Protein AF-A0A527ZLY9-F1 (afdb_monomer_lite)

Foldseek 3Di:
DDDADPVSVVVVVVVVVVVPDQKDWDWQLPYDDQKTWIWIDGPPDDIDIAIDTDDPDDDPCLVVQLVVQLVVCVVVVHDSVVSNNVSVVVSVVVD

Structure (mmCIF, N/CA/C/O backbone):
data_AF-A0A527ZLY9-F1
#
_entry.id   AF-A0A527ZLY9-F1
#
loop_
_atom_site.group_PDB
_atom_site.id
_atom_site.type_symbol
_atom_site.label_atom_id
_atom_site.label_alt_id
_atom_site.label_comp_id
_atom_site.label_asym_id
_atom_site.label_entity_id
_atom_site.label_seq_id
_atom_site.pdbx_PDB_ins_code
_atom_site.Cartn_x
_atom_site.Cartn_y
_atom_site.Cartn_z
_atom_site.occupancy
_atom_site.B_iso_or_equiv
_atom_site.auth_seq_id
_atom_site.auth_comp_id
_atom_site.auth_asym_id
_atom_site.auth_atom_id
_atom_site.pdbx_PDB_model_num
ATOM 1 N N . ARG A 1 1 ? 12.623 7.521 10.303 1.00 81.31 1 ARG A N 1
ATOM 2 C CA . ARG A 1 1 ? 13.509 6.557 9.606 1.00 81.31 1 ARG A CA 1
ATOM 3 C C . ARG A 1 1 ? 12.639 5.587 8.813 1.00 81.31 1 ARG A C 1
ATOM 5 O O . ARG A 1 1 ? 11.567 5.281 9.323 1.00 81.31 1 ARG A O 1
ATOM 12 N N . PRO A 1 2 ? 13.029 5.153 7.604 1.00 83.44 2 PRO A N 1
ATOM 13 C CA . PRO A 1 2 ? 12.299 4.109 6.884 1.00 83.44 2 PRO A CA 1
ATOM 14 C C . PRO A 1 2 ? 12.238 2.817 7.706 1.00 83.44 2 PRO A C 1
ATOM 16 O O . PRO A 1 2 ? 13.204 2.508 8.399 1.00 83.44 2 PRO A O 1
ATOM 19 N N . ALA A 1 3 ? 11.113 2.106 7.642 1.00 86.94 3 ALA A N 1
ATOM 20 C CA . ALA A 1 3 ? 10.999 0.756 8.182 1.00 86.94 3 ALA A CA 1
ATOM 21 C C . ALA A 1 3 ? 11.740 -0.242 7.279 1.00 86.94 3 ALA A C 1
ATOM 23 O O . ALA A 1 3 ? 11.724 -0.077 6.055 1.00 86.94 3 ALA A O 1
ATOM 24 N N . VAL A 1 4 ? 12.385 -1.245 7.876 1.00 82.69 4 VAL A N 1
ATOM 25 C CA . VAL A 1 4 ? 13.177 -2.257 7.147 1.00 82.69 4 VAL A CA 1
ATOM 26 C C . VAL A 1 4 ? 12.530 -3.644 7.102 1.00 82.69 4 VAL A C 1
ATOM 28 O O . VAL A 1 4 ? 12.949 -4.474 6.300 1.00 82.69 4 VAL A O 1
ATOM 31 N N . ASP A 1 5 ? 11.502 -3.876 7.917 1.00 85.62 5 ASP A N 1
ATOM 32 C CA . ASP A 1 5 ? 10.726 -5.114 7.982 1.00 85.62 5 ASP A CA 1
ATOM 33 C C . ASP A 1 5 ? 9.254 -4.837 8.344 1.00 85.62 5 ASP A C 1
ATOM 35 O O . ASP A 1 5 ? 8.878 -3.711 8.697 1.00 85.62 5 ASP A O 1
ATOM 39 N N . ASP A 1 6 ? 8.417 -5.872 8.251 1.00 86.06 6 ASP A N 1
ATOM 40 C CA . ASP A 1 6 ? 6.981 -5.777 8.526 1.00 86.06 6 ASP A CA 1
ATOM 41 C C . ASP A 1 6 ? 6.699 -5.413 9.988 1.00 86.06 6 ASP A C 1
ATOM 43 O O . ASP A 1 6 ? 5.825 -4.591 10.258 1.00 86.06 6 ASP A O 1
ATOM 47 N N . CYS A 1 7 ? 7.472 -5.941 10.942 1.00 89.38 7 CYS A N 1
ATOM 48 C CA . CYS A 1 7 ? 7.330 -5.610 12.361 1.00 89.38 7 CYS A CA 1
ATOM 49 C C . CYS A 1 7 ? 7.494 -4.103 12.606 1.00 89.38 7 CYS A C 1
ATOM 51 O O . CYS A 1 7 ? 6.716 -3.489 13.344 1.00 89.38 7 CYS A O 1
ATOM 53 N N . GLU A 1 8 ? 8.483 -3.476 11.971 1.00 91.88 8 GLU A N 1
ATOM 54 C CA . GLU A 1 8 ? 8.706 -2.044 12.069 1.00 91.88 8 GLU A CA 1
ATOM 55 C C . GLU A 1 8 ? 7.630 -1.244 11.328 1.00 91.88 8 GLU A C 1
ATOM 57 O O . GLU A 1 8 ? 7.204 -0.210 11.851 1.00 91.88 8 GLU A O 1
ATOM 62 N N . ILE A 1 9 ? 7.144 -1.715 10.173 1.00 91.94 9 ILE A N 1
ATOM 63 C CA . ILE A 1 9 ? 6.013 -1.090 9.468 1.00 91.94 9 ILE A CA 1
ATOM 64 C C . ILE A 1 9 ? 4.778 -1.056 10.373 1.00 91.94 9 ILE A C 1
ATOM 66 O O . ILE A 1 9 ? 4.184 0.010 10.560 1.00 91.94 9 ILE A O 1
ATOM 70 N N . LEU A 1 10 ? 4.424 -2.195 10.973 1.00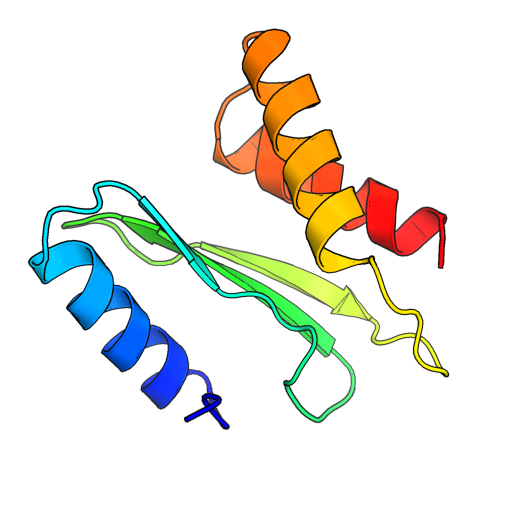 92.81 10 LEU A N 1
ATOM 71 C CA . LEU A 1 10 ? 3.275 -2.315 11.866 1.00 92.81 10 LEU A CA 1
ATOM 72 C C . LEU A 1 10 ? 3.425 -1.393 13.077 1.00 92.81 10 LEU A C 1
ATOM 74 O O . LEU A 1 10 ? 2.523 -0.609 13.369 1.00 92.81 10 LEU A O 1
ATOM 78 N N . ARG A 1 11 ? 4.590 -1.405 13.735 1.00 94.69 11 ARG A N 1
ATOM 79 C CA . ARG A 1 11 ? 4.856 -0.554 14.903 1.00 94.69 11 ARG A CA 1
ATOM 80 C C . ARG A 1 11 ? 4.788 0.938 14.563 1.00 94.69 11 ARG A C 1
ATOM 82 O O . ARG A 1 11 ? 4.197 1.715 15.312 1.00 94.69 11 ARG A O 1
ATOM 89 N N . GLN A 1 12 ? 5.405 1.363 13.457 1.00 95.00 12 GLN A N 1
ATOM 90 C CA . GLN A 1 12 ? 5.381 2.768 13.035 1.00 95.00 12 GLN A CA 1
ATOM 91 C C . GLN A 1 12 ? 3.965 3.205 12.644 1.00 95.00 12 GLN A C 1
ATOM 93 O O . GLN A 1 12 ? 3.525 4.281 13.044 1.00 95.00 12 GLN A O 1
ATOM 98 N N . GLY A 1 13 ? 3.235 2.368 11.907 1.00 95.00 13 GLY A N 1
ATOM 99 C CA . GLY A 1 13 ? 1.875 2.676 11.486 1.00 95.00 13 GLY A CA 1
ATOM 100 C C . GLY A 1 13 ? 0.869 2.683 12.640 1.00 95.00 13 GLY A C 1
ATOM 101 O O . GLY A 1 13 ? 0.035 3.581 12.695 1.00 95.00 13 GLY A O 1
ATOM 102 N N . GLN A 1 14 ? 0.998 1.786 13.623 1.00 94.81 14 GLN A N 1
ATOM 103 C CA . GLN A 1 14 ? 0.240 1.859 14.881 1.00 94.81 14 GLN A CA 1
ATOM 104 C C . GLN A 1 14 ? 0.529 3.158 15.643 1.00 94.81 14 GLN A C 1
ATOM 106 O O . GLN A 1 14 ? -0.395 3.795 16.144 1.00 94.81 14 GLN A O 1
ATOM 111 N N . GLY A 1 15 ? 1.792 3.594 15.675 1.00 95.56 15 GLY A N 1
ATOM 112 C CA . GLY A 1 15 ? 2.163 4.894 16.233 1.00 95.56 15 GLY A CA 1
ATOM 113 C C . GLY A 1 15 ? 1.441 6.055 15.543 1.00 95.56 15 GLY A C 1
ATOM 114 O O . GLY A 1 15 ? 0.901 6.919 16.223 1.00 95.56 15 GLY A O 1
ATOM 115 N N . LEU A 1 16 ? 1.366 6.047 14.208 1.00 95.31 16 LEU A N 1
ATOM 116 C CA . LEU A 1 16 ? 0.643 7.062 13.424 1.00 95.31 16 LEU A CA 1
ATOM 117 C C . LEU A 1 16 ? -0.880 7.021 13.628 1.00 95.31 16 LEU A C 1
ATOM 119 O O . LEU A 1 16 ? -1.535 8.064 13.597 1.00 95.31 16 LEU A O 1
ATOM 123 N N . LEU A 1 17 ? -1.458 5.837 13.848 1.00 96.25 17 LEU A N 1
ATOM 124 C CA . LEU A 1 17 ? -2.867 5.714 14.234 1.00 96.25 17 LEU A CA 1
ATOM 125 C C . LEU A 1 17 ? -3.111 6.338 15.616 1.00 96.25 17 LEU A C 1
ATOM 127 O O . LEU A 1 17 ? -4.070 7.085 15.803 1.00 96.25 17 LEU A O 1
ATOM 131 N N . ALA A 1 18 ? -2.202 6.110 16.569 1.00 94.06 18 ALA A N 1
ATOM 132 C CA . ALA A 1 18 ? -2.299 6.660 17.920 1.00 94.06 18 ALA A CA 1
ATOM 133 C C . ALA A 1 18 ? -2.199 8.198 17.973 1.00 94.06 18 ALA A C 1
ATOM 135 O O . ALA A 1 18 ? -2.666 8.798 18.938 1.00 94.06 18 ALA A O 1
ATOM 136 N N . THR A 1 19 ? -1.652 8.859 16.942 1.00 95.06 19 THR 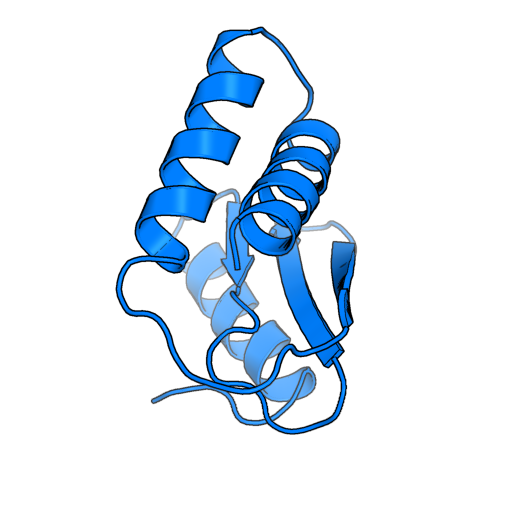A N 1
ATOM 137 C CA . THR A 1 19 ? -1.641 10.332 16.851 1.00 95.06 19 THR A CA 1
ATOM 138 C C . THR A 1 19 ? -2.937 10.929 16.288 1.00 95.06 19 THR A C 1
ATOM 140 O O . THR A 1 19 ? -2.988 12.132 16.047 1.00 95.06 19 THR A O 1
ATOM 143 N N . GLY A 1 20 ? -3.971 10.115 16.042 1.00 92.19 20 GLY A N 1
ATOM 144 C CA . GLY A 1 20 ? -5.288 10.564 15.571 1.00 92.19 20 GLY A CA 1
ATOM 145 C C . GLY A 1 20 ? -5.608 10.234 14.110 1.00 92.19 20 GLY A C 1
ATOM 146 O O . GLY A 1 20 ? -6.701 10.554 13.643 1.00 92.19 20 GLY A O 1
ATOM 147 N N . SER A 1 21 ? -4.702 9.574 13.380 1.00 94.62 21 SER A N 1
ATOM 148 C CA . SER A 1 21 ? -5.023 9.058 12.042 1.00 94.62 21 SER A CA 1
ATOM 149 C C . SER A 1 21 ? -5.999 7.887 12.168 1.00 94.62 21 SER A C 1
ATOM 151 O O . SER A 1 21 ? -5.755 6.959 12.932 1.00 94.62 21 SER A O 1
ATOM 153 N N . GLN A 1 22 ? -7.088 7.877 11.399 1.00 93.38 22 GLN A N 1
ATOM 154 C CA . GLN A 1 22 ? -8.025 6.741 11.410 1.00 93.38 22 GLN A CA 1
ATOM 155 C C . GLN A 1 22 ? -7.516 5.557 10.577 1.00 93.38 22 GLN A C 1
ATOM 157 O O . GLN A 1 22 ? -7.816 4.398 10.863 1.00 93.38 22 GLN A O 1
ATOM 162 N N . ILE A 1 23 ? -6.760 5.867 9.524 1.00 96.25 23 ILE A N 1
ATOM 163 C CA . ILE A 1 23 ? -6.274 4.930 8.517 1.00 96.25 23 ILE A CA 1
ATOM 164 C C . ILE A 1 23 ? -4.836 5.319 8.174 1.00 96.25 23 ILE A C 1
ATOM 166 O O . ILE A 1 23 ? -4.545 6.498 7.965 1.00 96.25 23 ILE A O 1
ATOM 170 N N . VAL A 1 24 ? -3.949 4.332 8.066 1.00 97.06 24 VAL A N 1
ATOM 171 C CA . VAL A 1 24 ? -2.570 4.506 7.593 1.00 97.06 24 VAL A CA 1
ATOM 172 C C . VAL A 1 24 ? -2.298 3.496 6.483 1.00 97.06 24 VAL A C 1
ATOM 174 O O . VAL A 1 24 ? -2.568 2.313 6.648 1.00 97.06 24 VAL A O 1
ATOM 177 N N . LEU A 1 25 ? -1.741 3.947 5.358 1.00 96.81 25 LEU A N 1
ATOM 178 C CA . LEU A 1 25 ? -1.247 3.068 4.297 1.00 96.81 25 LEU A CA 1
ATOM 179 C C . LEU A 1 25 ? 0.280 3.157 4.234 1.00 96.81 25 LEU A C 1
ATOM 181 O O . LEU A 1 25 ? 0.837 4.179 3.827 1.00 96.81 25 LEU A O 1
ATOM 185 N N . ALA A 1 26 ? 0.965 2.086 4.622 1.00 94.50 26 ALA A N 1
ATOM 186 C CA . ALA A 1 26 ? 2.411 1.975 4.493 1.00 94.50 26 ALA A CA 1
ATOM 187 C C . ALA A 1 26 ? 2.780 1.462 3.094 1.00 94.50 26 ALA A C 1
ATOM 189 O O . ALA A 1 26 ? 2.293 0.419 2.668 1.00 94.50 26 ALA A O 1
ATOM 190 N N . LYS A 1 27 ? 3.644 2.186 2.369 1.00 91.38 27 LYS A N 1
ATOM 191 C CA . LYS A 1 27 ? 4.047 1.823 0.998 1.00 91.38 27 LYS A CA 1
ATOM 192 C C . LYS A 1 27 ? 5.242 0.862 0.955 1.00 91.38 27 LYS A C 1
ATOM 194 O O . LYS A 1 27 ? 6.251 1.100 1.619 1.00 91.38 27 LYS A O 1
ATOM 199 N N . GLY A 1 28 ? 5.218 -0.092 0.024 1.00 84.44 28 GLY A N 1
ATOM 200 C CA . GLY A 1 28 ? 6.307 -1.058 -0.194 1.00 84.44 28 GLY A CA 1
ATOM 201 C C . GLY A 1 28 ? 7.527 -0.521 -0.951 1.00 84.44 28 GLY A C 1
ATOM 202 O O . GLY A 1 28 ? 8.517 -1.228 -1.147 1.00 84.44 28 GLY A O 1
ATOM 203 N N . GLY A 1 29 ? 7.493 0.742 -1.394 1.00 71.38 29 GLY A N 1
ATOM 204 C CA . GLY A 1 29 ? 8.508 1.310 -2.292 1.00 71.38 29 GLY A CA 1
ATOM 205 C C . GLY A 1 29 ? 9.934 1.418 -1.727 1.00 71.38 29 GLY A C 1
ATOM 206 O O . GLY A 1 29 ? 10.842 1.681 -2.503 1.00 71.38 29 GLY A O 1
ATOM 207 N N . HIS A 1 30 ? 10.144 1.236 -0.417 1.00 70.81 30 HIS A N 1
ATOM 208 C CA . HIS A 1 30 ? 11.484 1.211 0.203 1.00 70.81 30 HIS A CA 1
ATOM 209 C C . HIS A 1 30 ? 11.863 -0.155 0.799 1.00 70.81 30 HIS A C 1
ATOM 211 O O . HIS A 1 30 ? 12.967 -0.291 1.315 1.00 70.81 30 HIS A O 1
ATOM 217 N N . ALA A 1 31 ? 10.971 -1.148 0.736 1.00 71.19 31 ALA A N 1
ATOM 218 C CA . ALA A 1 31 ? 11.276 -2.501 1.184 1.00 71.19 31 ALA A CA 1
ATOM 219 C C . ALA A 1 31 ? 12.274 -3.179 0.231 1.00 71.19 31 ALA A C 1
ATOM 221 O O . ALA A 1 31 ? 12.324 -2.869 -0.965 1.00 71.19 31 ALA A O 1
ATOM 222 N N . THR A 1 32 ? 13.059 -4.112 0.762 1.00 72.00 32 THR A N 1
ATOM 223 C CA . THR A 1 32 ? 13.948 -4.986 -0.011 1.00 72.00 32 THR A CA 1
ATOM 224 C C . THR A 1 32 ? 13.230 -6.295 -0.363 1.00 72.00 32 THR A C 1
ATOM 226 O O . THR A 1 32 ? 12.194 -6.626 0.208 1.00 72.00 32 THR A O 1
ATOM 229 N N . GLY A 1 33 ? 13.750 -7.039 -1.344 1.00 83.69 33 GLY A N 1
ATOM 230 C CA . GLY A 1 33 ? 13.211 -8.349 -1.727 1.00 83.69 33 GLY A CA 1
ATOM 231 C C . GLY A 1 33 ? 12.271 -8.349 -2.945 1.00 83.69 33 GLY A C 1
ATOM 232 O O . GLY A 1 33 ? 12.042 -7.313 -3.576 1.00 83.69 33 GLY A O 1
ATOM 233 N N . PRO A 1 34 ? 11.743 -9.532 -3.314 1.00 88.56 34 PRO A N 1
ATOM 234 C CA . PRO A 1 34 ? 11.087 -9.766 -4.605 1.00 88.56 34 PRO A CA 1
ATOM 235 C C . PRO A 1 34 ? 9.660 -9.212 -4.692 1.00 88.56 34 PRO A C 1
ATOM 237 O O . PRO A 1 34 ? 9.031 -9.280 -5.748 1.00 88.56 34 PRO A O 1
ATOM 240 N N . ARG A 1 35 ? 9.125 -8.683 -3.588 1.00 89.19 35 ARG A N 1
ATOM 241 C CA . ARG A 1 35 ? 7.757 -8.171 -3.483 1.00 89.19 35 ARG A CA 1
ATOM 242 C C . ARG A 1 35 ? 7.771 -6.685 -3.147 1.00 89.19 35 ARG A C 1
ATOM 244 O O . ARG A 1 35 ? 8.694 -6.163 -2.517 1.00 89.19 35 ARG A O 1
ATOM 251 N N . SER A 1 36 ? 6.739 -5.996 -3.606 1.00 90.88 36 SER A N 1
ATOM 252 C CA . SER A 1 36 ? 6.397 -4.643 -3.192 1.00 90.88 36 SER A CA 1
ATOM 253 C C . SER A 1 36 ? 5.011 -4.703 -2.571 1.00 90.88 36 SER A C 1
ATOM 255 O O . SER A 1 36 ? 4.044 -4.962 -3.291 1.00 90.88 36 SER A O 1
ATOM 257 N N . THR A 1 37 ? 4.937 -4.482 -1.263 1.00 92.38 37 THR A N 1
ATOM 258 C CA . THR A 1 37 ? 3.729 -4.696 -0.458 1.00 92.38 37 THR A CA 1
ATOM 259 C C . THR A 1 37 ? 3.263 -3.385 0.152 1.00 92.38 37 THR A C 1
ATOM 261 O O . THR A 1 37 ? 4.039 -2.701 0.817 1.00 92.38 37 THR A O 1
ATOM 264 N N . GLU A 1 38 ? 2.008 -3.015 -0.068 1.00 94.81 38 GLU A N 1
ATOM 265 C CA . GLU A 1 38 ? 1.347 -1.960 0.696 1.00 94.81 38 GLU A CA 1
ATOM 266 C C . GLU A 1 38 ? 0.590 -2.583 1.867 1.00 94.81 38 GLU A C 1
ATOM 268 O O . GLU A 1 38 ? -0.130 -3.560 1.678 1.00 94.81 38 GLU A O 1
ATOM 273 N N . ILE A 1 39 ? 0.724 -2.008 3.063 1.00 95.75 39 ILE A N 1
ATOM 274 C CA . ILE A 1 39 ? 0.036 -2.482 4.270 1.00 95.75 39 ILE A CA 1
ATOM 275 C C . ILE A 1 39 ? -0.937 -1.403 4.737 1.00 95.75 39 ILE A C 1
ATOM 277 O O . ILE A 1 39 ? -0.531 -0.295 5.098 1.00 95.75 39 ILE A O 1
ATOM 281 N N . LEU A 1 40 ? -2.228 -1.725 4.713 1.00 97.56 40 LEU A N 1
ATOM 282 C CA . LEU A 1 40 ? -3.313 -0.882 5.198 1.00 97.56 40 LEU A CA 1
ATOM 283 C C . LEU A 1 40 ? -3.593 -1.190 6.670 1.00 97.56 40 LEU A C 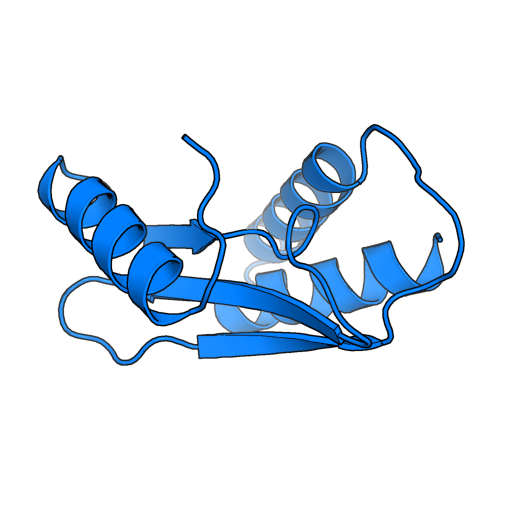1
ATOM 285 O O . LEU A 1 40 ? -3.895 -2.324 7.030 1.00 97.56 40 LEU A O 1
ATOM 289 N N . LEU A 1 41 ? -3.528 -0.158 7.504 1.00 97.62 41 LEU A N 1
ATOM 290 C CA . LEU A 1 41 ? -3.672 -0.217 8.953 1.00 97.62 41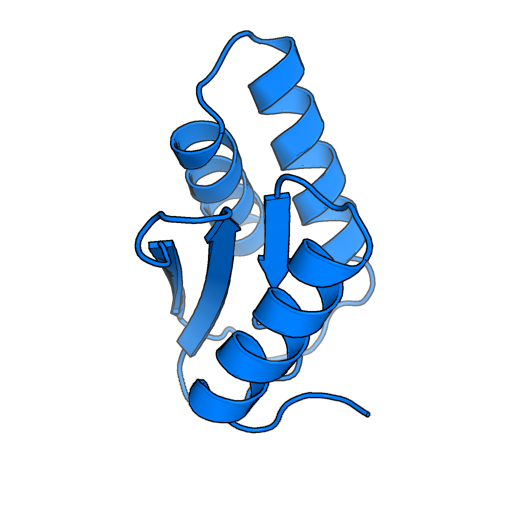 LEU A CA 1
ATOM 291 C C . LEU A 1 41 ? -4.859 0.629 9.399 1.00 97.62 41 LEU A C 1
ATOM 293 O O . LEU A 1 41 ? -5.026 1.768 8.951 1.00 97.62 41 LEU A O 1
ATOM 297 N N . ARG A 1 42 ? -5.659 0.077 10.312 1.00 96.25 42 ARG A N 1
ATOM 298 C CA . ARG A 1 42 ? -6.827 0.723 10.918 1.00 96.25 42 ARG A CA 1
ATOM 299 C C . ARG A 1 42 ? -6.904 0.361 12.394 1.00 96.25 42 ARG A C 1
ATOM 301 O O . ARG A 1 42 ? -6.531 -0.742 12.783 1.00 96.25 42 ARG A O 1
ATOM 308 N N . SER A 1 43 ? -7.365 1.299 13.216 1.00 91.25 43 SER A N 1
ATOM 309 C CA . SER A 1 43 ? -7.466 1.072 14.661 1.00 91.25 43 SER A CA 1
ATOM 310 C C . SER A 1 43 ? -8.416 -0.092 14.964 1.00 91.25 43 SER A C 1
ATOM 312 O O . SER A 1 43 ? -9.541 -0.113 14.467 1.00 91.25 43 SER A O 1
ATOM 314 N N . GLY A 1 44 ? -7.957 -1.063 15.757 1.00 89.06 44 GLY A N 1
ATOM 315 C CA . GLY A 1 44 ? -8.753 -2.227 16.162 1.00 89.06 44 GLY A CA 1
ATOM 316 C C . GLY A 1 44 ? -9.084 -3.221 15.042 1.00 89.06 44 GLY A C 1
ATOM 317 O O . GLY A 1 44 ? -9.977 -4.044 15.222 1.00 89.06 44 GLY A O 1
ATOM 318 N N . GLN A 1 45 ? -8.406 -3.147 13.894 1.00 94.12 45 GLN A N 1
ATOM 319 C CA . GLN A 1 45 ? -8.596 -4.074 12.777 1.00 94.12 45 GLN A CA 1
ATOM 320 C C . GLN A 1 45 ? -7.271 -4.700 12.353 1.00 94.12 45 GLN A C 1
ATOM 322 O O . GLN A 1 45 ? -6.215 -4.070 12.448 1.00 94.12 45 GLN A O 1
ATOM 327 N N . GLU A 1 46 ? -7.349 -5.926 11.840 1.00 94.94 46 GLU A N 1
ATOM 328 C CA . GLU A 1 46 ? -6.184 -6.608 11.287 1.00 94.94 46 GLU A CA 1
ATOM 329 C C . GLU A 1 46 ? -5.614 -5.846 10.077 1.00 94.94 46 GLU A C 1
ATOM 331 O O . GLU A 1 46 ? -6.383 -5.314 9.260 1.00 94.94 46 GLU A O 1
ATOM 336 N N . PRO A 1 47 ? -4.276 -5.781 9.937 1.00 96.31 47 PRO A N 1
ATOM 337 C CA . PRO A 1 47 ? -3.639 -5.205 8.762 1.00 96.31 47 PRO A CA 1
ATOM 338 C C . PRO A 1 47 ? -4.034 -5.949 7.483 1.00 96.31 47 PRO A C 1
ATOM 340 O O . PRO A 1 47 ? -4.151 -7.173 7.469 1.00 96.31 47 PRO A O 1
ATOM 343 N N . ILE A 1 48 ? -4.181 -5.212 6.381 1.00 97.25 48 ILE A N 1
ATOM 344 C CA . ILE A 1 48 ? -4.442 -5.795 5.058 1.00 97.25 48 ILE A CA 1
ATOM 345 C C . ILE A 1 48 ? -3.253 -5.518 4.147 1.00 97.25 48 ILE A C 1
ATOM 347 O O . ILE A 1 48 ? -2.894 -4.359 3.931 1.00 97.25 48 ILE A O 1
ATOM 351 N N . SER A 1 49 ? -2.678 -6.580 3.589 1.00 95.56 49 SER A N 1
ATOM 352 C CA . SER A 1 49 ? -1.547 -6.501 2.665 1.00 95.56 49 SER A CA 1
ATOM 353 C C . SER A 1 49 ? -2.002 -6.558 1.209 1.00 95.56 49 SER A C 1
ATOM 355 O O . SER A 1 49 ? -2.840 -7.378 0.831 1.00 95.56 49 SER A O 1
ATOM 357 N N . PHE A 1 50 ? -1.411 -5.702 0.380 1.00 96.00 50 PHE A N 1
ATOM 358 C CA . PHE A 1 50 ? -1.606 -5.659 -1.065 1.00 96.00 50 PHE A CA 1
ATOM 359 C C . PHE A 1 50 ? -0.259 -5.860 -1.749 1.00 96.00 50 PHE A C 1
ATOM 361 O O . PHE A 1 50 ? 0.603 -4.984 -1.730 1.00 96.00 50 PHE A O 1
ATOM 368 N N . ASP A 1 51 ? -0.067 -7.025 -2.355 1.00 93.25 51 ASP A N 1
ATOM 369 C CA . ASP A 1 51 ? 1.218 -7.414 -2.920 1.00 93.25 51 ASP A CA 1
ATOM 370 C C . ASP A 1 51 ? 1.260 -7.344 -4.447 1.00 93.25 51 ASP A C 1
ATOM 372 O O . ASP A 1 51 ? 0.327 -7.756 -5.135 1.00 93.25 51 ASP A O 1
ATOM 376 N N . ALA A 1 52 ? 2.415 -6.950 -4.984 1.00 92.12 52 ALA A N 1
ATOM 377 C CA . ALA A 1 52 ? 2.794 -7.239 -6.366 1.00 92.12 52 ALA A CA 1
ATOM 378 C C . ALA A 1 52 ? 4.279 -7.633 -6.457 1.00 92.12 52 ALA A C 1
ATOM 380 O O . ALA A 1 52 ? 5.058 -7.308 -5.548 1.00 92.12 52 ALA A O 1
ATOM 381 N N . PRO A 1 53 ? 4.706 -8.310 -7.540 1.00 91.88 53 PRO A N 1
ATOM 382 C CA . PRO A 1 53 ? 6.124 -8.489 -7.831 1.00 91.88 53 PRO A CA 1
ATOM 383 C C . PRO A 1 53 ? 6.865 -7.148 -7.836 1.00 91.88 53 PRO A C 1
ATOM 385 O O . PRO A 1 53 ? 6.328 -6.119 -8.251 1.00 91.88 53 PRO A O 1
ATOM 388 N N . ARG A 1 54 ? 8.114 -7.139 -7.374 1.00 89.56 54 ARG A N 1
ATOM 389 C CA . ARG A 1 54 ? 8.980 -5.972 -7.529 1.00 89.56 54 ARG A CA 1
ATOM 390 C C . ARG A 1 54 ? 9.521 -5.951 -8.954 1.00 89.56 54 ARG A C 1
ATOM 392 O O . ARG A 1 54 ? 10.170 -6.899 -9.384 1.00 89.56 54 ARG A O 1
ATOM 399 N N . LEU A 1 55 ? 9.251 -4.867 -9.669 1.00 87.44 55 LEU A N 1
ATOM 400 C CA . LEU A 1 55 ? 9.793 -4.643 -11.006 1.00 87.44 55 LEU A CA 1
ATOM 401 C C . LEU A 1 55 ? 11.219 -4.096 -10.914 1.00 87.44 55 LEU A C 1
ATOM 403 O O . LEU A 1 55 ? 11.583 -3.436 -9.936 1.00 87.44 55 LEU A O 1
ATOM 407 N N . ALA A 1 56 ? 12.030 -4.400 -11.925 1.00 81.38 56 ALA A N 1
ATOM 408 C CA . ALA A 1 56 ? 13.385 -3.879 -12.024 1.00 81.38 56 ALA A CA 1
ATOM 409 C C . ALA A 1 56 ? 13.360 -2.368 -12.310 1.00 81.38 56 ALA A C 1
ATOM 411 O O . ALA A 1 56 ? 12.546 -1.885 -13.092 1.00 81.38 56 ALA A O 1
ATOM 412 N N . GLY A 1 57 ? 14.282 -1.626 -11.697 1.00 74.31 57 GLY A N 1
ATOM 413 C CA . GLY A 1 57 ? 14.386 -0.176 -11.863 1.00 74.31 57 GLY A CA 1
ATOM 414 C C . GLY A 1 57 ? 13.679 0.631 -10.772 1.00 74.31 57 GLY A C 1
ATOM 415 O O . GLY A 1 57 ? 13.025 0.102 -9.875 1.00 74.31 57 GLY A O 1
ATOM 416 N N . SER A 1 58 ? 13.870 1.950 -10.817 1.00 71.56 58 SER A N 1
ATOM 417 C CA . SER A 1 58 ? 13.254 2.882 -9.872 1.00 71.56 58 SER A CA 1
ATOM 418 C C . SER A 1 58 ? 12.608 4.034 -10.628 1.00 71.56 58 SER A C 1
ATOM 420 O O . SER A 1 58 ? 13.242 4.650 -11.483 1.00 71.56 58 SER A O 1
ATOM 422 N N . MET A 1 59 ? 11.355 4.337 -10.294 1.00 78.88 59 MET A N 1
ATOM 423 C CA . MET A 1 59 ? 10.627 5.486 -10.823 1.00 78.88 59 MET A CA 1
ATOM 424 C C . MET A 1 59 ? 10.188 6.370 -9.658 1.00 78.88 59 MET A C 1
ATOM 426 O O . MET A 1 59 ? 9.576 5.907 -8.690 1.00 78.88 59 MET A O 1
ATOM 430 N N . ARG A 1 60 ? 10.510 7.663 -9.739 1.00 85.31 60 ARG A N 1
ATOM 431 C CA . ARG A 1 60 ? 9.996 8.663 -8.797 1.00 85.31 60 ARG A CA 1
ATOM 432 C C . ARG A 1 60 ? 8.535 8.968 -9.124 1.00 85.31 60 ARG A C 1
ATOM 434 O O . ARG A 1 60 ? 8.130 8.912 -10.276 1.00 85.31 60 ARG A O 1
ATOM 441 N N . GLY A 1 61 ? 7.746 9.298 -8.107 1.00 87.81 61 GLY A N 1
ATOM 442 C CA . GLY A 1 61 ? 6.333 9.647 -8.289 1.00 87.81 61 GLY A CA 1
ATOM 443 C C . GLY A 1 61 ? 5.358 8.467 -8.242 1.00 87.81 61 GLY A C 1
ATOM 444 O O . GLY A 1 61 ? 4.155 8.700 -8.255 1.00 87.81 61 GLY A O 1
ATOM 445 N N . THR A 1 62 ? 5.828 7.226 -8.074 1.00 90.69 62 THR A N 1
ATOM 446 C CA . THR A 1 62 ? 4.957 6.047 -7.870 1.00 90.69 62 THR A CA 1
ATOM 447 C C . THR A 1 62 ? 4.040 6.190 -6.659 1.00 90.69 62 THR A C 1
ATOM 449 O O . THR A 1 62 ? 2.882 5.793 -6.717 1.00 90.69 62 THR A O 1
ATOM 452 N N . GLY A 1 63 ? 4.519 6.825 -5.584 1.00 91.56 63 GLY A N 1
ATOM 453 C CA . GLY A 1 63 ? 3.693 7.151 -4.418 1.00 91.56 63 GLY A CA 1
ATOM 454 C C . GLY A 1 63 ? 2.585 8.162 -4.728 1.00 91.56 63 GLY A C 1
ATOM 455 O O . GLY A 1 63 ? 1.454 7.968 -4.296 1.00 91.56 63 GLY A O 1
ATOM 456 N N . CYS A 1 64 ? 2.880 9.204 -5.513 1.00 94.50 64 CYS A N 1
ATOM 457 C CA . CYS A 1 64 ? 1.871 10.179 -5.935 1.00 94.50 64 CYS A CA 1
ATOM 458 C C . CYS A 1 64 ? 0.840 9.525 -6.859 1.00 94.50 64 CYS A C 1
ATOM 460 O O . CYS A 1 64 ? -0.356 9.721 -6.680 1.00 94.50 64 CYS A O 1
ATOM 462 N N . LEU A 1 65 ? 1.298 8.699 -7.804 1.00 94.69 65 LEU A N 1
ATOM 463 C CA . LEU A 1 65 ? 0.427 7.951 -8.706 1.00 94.69 65 LEU A CA 1
ATOM 464 C C . LEU A 1 65 ? -0.508 7.009 -7.934 1.00 94.69 65 LEU A C 1
ATOM 466 O O . LEU A 1 65 ? -1.705 6.986 -8.210 1.00 94.69 65 LEU A O 1
ATOM 470 N N . LEU A 1 66 ? 0.024 6.294 -6.936 1.00 95.75 66 LEU A N 1
ATOM 471 C CA . LEU A 1 66 ? -0.752 5.436 -6.040 1.00 95.75 66 LEU A CA 1
ATOM 472 C C . LEU A 1 66 ? -1.822 6.242 -5.293 1.00 95.75 66 LEU A C 1
ATOM 474 O O . LEU A 1 66 ? -2.994 5.882 -5.331 1.00 95.75 66 LEU A O 1
ATOM 478 N N . ALA A 1 67 ? -1.438 7.351 -4.654 1.00 96.81 67 ALA A N 1
ATOM 479 C CA . ALA A 1 67 ? -2.360 8.193 -3.894 1.00 96.81 67 ALA A CA 1
ATOM 480 C C . ALA A 1 67 ? -3.478 8.779 -4.775 1.00 96.81 67 ALA A C 1
ATOM 482 O O . ALA A 1 67 ? -4.648 8.722 -4.399 1.00 96.81 67 ALA A O 1
ATOM 483 N N . CYS A 1 68 ? -3.140 9.278 -5.969 1.00 97.81 68 CYS A N 1
ATOM 484 C CA . CYS A 1 68 ? -4.121 9.791 -6.926 1.00 97.81 68 CYS A CA 1
ATOM 485 C C . CYS A 1 68 ? -5.096 8.701 -7.390 1.00 97.81 68 CYS A C 1
ATOM 487 O O . CYS A 1 68 ? -6.298 8.949 -7.461 1.00 97.81 68 CYS A O 1
ATOM 489 N N . ALA A 1 69 ? -4.604 7.491 -7.673 1.00 97.88 69 ALA A N 1
ATOM 490 C CA . ALA A 1 69 ? -5.456 6.374 -8.074 1.00 97.88 69 ALA A CA 1
ATOM 491 C C . ALA A 1 69 ? -6.400 5.932 -6.939 1.00 97.88 69 ALA A C 1
ATOM 493 O O . ALA A 1 69 ? -7.585 5.713 -7.188 1.00 97.88 69 ALA A O 1
ATOM 494 N N . ILE A 1 70 ? -5.919 5.881 -5.689 1.00 98.44 70 ILE A N 1
ATOM 495 C CA . ILE A 1 70 ? -6.765 5.605 -4.514 1.00 98.44 70 ILE A CA 1
ATOM 496 C C . ILE A 1 70 ? -7.869 6.658 -4.406 1.00 98.44 70 ILE A C 1
ATOM 498 O O . ILE A 1 70 ? -9.045 6.308 -4.322 1.00 98.44 70 ILE A O 1
ATOM 502 N N . ALA A 1 71 ? -7.505 7.943 -4.453 1.00 98.38 71 ALA A N 1
ATOM 503 C CA . ALA A 1 71 ? -8.461 9.043 -4.361 1.00 98.38 71 ALA A CA 1
ATOM 504 C C . ALA A 1 71 ? -9.522 8.975 -5.472 1.00 98.38 71 ALA A C 1
ATOM 506 O O . ALA A 1 71 ? -10.707 9.150 -5.196 1.00 98.38 71 ALA A O 1
ATOM 507 N N . ALA A 1 72 ? -9.124 8.647 -6.705 1.00 98.44 72 ALA A N 1
ATOM 508 C CA . ALA A 1 72 ? -10.049 8.473 -7.820 1.00 98.44 72 ALA A CA 1
ATOM 509 C C . ALA A 1 72 ? -11.036 7.316 -7.586 1.00 98.44 72 ALA A C 1
ATOM 511 O O . ALA A 1 72 ? -12.234 7.476 -7.816 1.00 98.44 72 ALA A O 1
ATOM 512 N N . HIS A 1 73 ? -10.578 6.161 -7.094 1.00 98.50 73 HIS A N 1
ATOM 513 C CA . HIS A 1 73 ? -11.474 5.045 -6.779 1.00 98.50 73 HIS A CA 1
ATOM 514 C C . HIS A 1 73 ? -12.435 5.372 -5.629 1.00 98.50 73 HIS A C 1
ATOM 516 O O . HIS A 1 73 ? -13.622 5.057 -5.730 1.00 98.50 73 HIS A O 1
ATOM 522 N N . LEU A 1 74 ? -11.954 6.043 -4.580 1.00 98.44 74 LEU A N 1
ATOM 523 C CA . LEU A 1 74 ? -12.790 6.496 -3.465 1.00 98.44 74 LEU A CA 1
ATOM 524 C C . LEU A 1 74 ? -13.856 7.501 -3.923 1.00 98.44 74 LEU A C 1
ATOM 526 O O . LEU A 1 74 ? -15.018 7.367 -3.551 1.00 98.44 74 LEU A O 1
ATOM 530 N N . ALA A 1 75 ? -13.496 8.454 -4.788 1.00 98.38 75 ALA A N 1
ATOM 531 C CA . ALA A 1 75 ? -14.441 9.414 -5.363 1.00 98.38 75 ALA A CA 1
ATOM 532 C C . ALA A 1 75 ? -15.551 8.738 -6.193 1.00 98.38 75 ALA A C 1
ATOM 534 O O . ALA A 1 75 ? -16.646 9.275 -6.317 1.00 98.38 75 ALA A O 1
ATOM 535 N N . ASN A 1 76 ? -15.292 7.535 -6.715 1.00 97.69 76 ASN A N 1
ATOM 536 C CA . ASN A 1 76 ? -16.275 6.697 -7.406 1.00 97.69 76 ASN A CA 1
ATOM 537 C C . ASN A 1 76 ? -17.073 5.775 -6.456 1.00 97.69 76 ASN A C 1
ATOM 539 O O . ASN A 1 76 ? -17.687 4.808 -6.909 1.00 97.69 76 ASN A O 1
ATOM 543 N N . GLY A 1 77 ? -17.036 6.021 -5.143 1.00 97.88 77 GLY A N 1
ATOM 544 C CA . GLY A 1 77 ? -17.799 5.266 -4.145 1.00 97.88 77 GLY A CA 1
ATOM 545 C C . GLY A 1 77 ? -17.291 3.844 -3.898 1.00 97.88 77 GLY A C 1
ATOM 546 O O . GLY A 1 77 ? -18.029 3.009 -3.376 1.00 97.88 77 GLY A O 1
ATOM 547 N N . ARG A 1 78 ? -16.051 3.525 -4.293 1.00 98.31 78 ARG A N 1
ATOM 548 C CA . ARG A 1 78 ? -15.450 2.213 -4.011 1.00 98.31 78 ARG A CA 1
ATOM 549 C C . ARG A 1 78 ? -15.022 2.121 -2.548 1.00 98.31 78 ARG A C 1
ATOM 551 O O . ARG A 1 78 ? -14.658 3.127 -1.943 1.00 98.31 78 ARG A O 1
ATOM 558 N N . SER A 1 79 ? -15.027 0.905 -1.995 1.00 97.94 79 SER A N 1
ATOM 559 C CA . SER A 1 79 ? -14.474 0.671 -0.658 1.00 97.94 79 SER A CA 1
ATOM 560 C C . SER A 1 79 ? -12.979 0.984 -0.627 1.00 97.94 79 SER A C 1
ATOM 562 O O . SER A 1 79 ? -12.296 0.943 -1.653 1.00 97.94 79 SER A O 1
ATOM 564 N N . LEU A 1 80 ? -12.463 1.274 0.563 1.00 97.44 80 LEU A N 1
ATOM 565 C CA . LEU A 1 80 ? -11.055 1.595 0.768 1.00 97.44 80 LEU A CA 1
ATOM 566 C C . LEU A 1 80 ? -10.133 0.461 0.311 1.00 97.44 80 LEU A C 1
ATOM 568 O O . LEU A 1 80 ? -9.167 0.703 -0.404 1.00 97.44 80 LEU A O 1
ATOM 572 N N . GLU A 1 81 ? -10.451 -0.777 0.676 1.00 97.69 81 GLU A N 1
ATOM 573 C CA . GLU A 1 81 ? -9.681 -1.961 0.301 1.00 97.69 81 GLU A CA 1
ATOM 574 C C . GLU A 1 81 ? -9.664 -2.148 -1.216 1.00 97.69 81 GLU A C 1
ATOM 576 O O . GLU A 1 81 ? -8.614 -2.408 -1.802 1.00 97.69 81 GLU A O 1
ATOM 581 N N . HIS A 1 82 ? -10.814 -1.948 -1.867 1.00 98.12 82 HIS A N 1
ATOM 582 C CA . HIS A 1 82 ? -10.906 -1.997 -3.320 1.00 98.12 82 HIS A CA 1
ATOM 583 C C . HIS A 1 82 ? -10.080 -0.875 -3.958 1.00 98.12 82 HIS A C 1
ATOM 585 O O . HIS A 1 82 ? -9.331 -1.120 -4.898 1.00 98.12 82 HIS A O 1
ATOM 591 N N . ALA A 1 83 ? -10.173 0.350 -3.438 1.00 98.50 83 ALA A N 1
ATOM 592 C CA . ALA A 1 83 ? -9.426 1.492 -3.949 1.00 98.50 83 ALA A CA 1
ATOM 593 C C . ALA A 1 83 ? -7.908 1.278 -3.862 1.00 98.50 83 ALA A C 1
ATOM 595 O O . ALA A 1 83 ? -7.203 1.534 -4.837 1.00 98.50 83 ALA A O 1
ATOM 596 N N . VAL A 1 84 ? -7.406 0.764 -2.733 1.00 98.06 84 VAL A N 1
ATOM 597 C CA . VAL A 1 84 ? -5.980 0.453 -2.544 1.00 98.06 84 VAL A CA 1
ATOM 598 C C . VAL A 1 84 ? -5.534 -0.677 -3.473 1.00 98.06 84 VAL A C 1
ATOM 600 O O . VAL A 1 84 ? -4.529 -0.526 -4.169 1.00 98.06 84 VAL A O 1
ATOM 603 N N . GLY A 1 85 ? -6.299 -1.769 -3.548 1.00 97.88 85 GLY A N 1
ATOM 604 C CA . GLY A 1 85 ? -5.983 -2.902 -4.420 1.00 97.88 85 GLY A CA 1
ATOM 605 C C . GLY A 1 85 ? -5.932 -2.518 -5.901 1.00 97.88 85 GLY A C 1
ATOM 606 O O . GLY A 1 85 ? -4.949 -2.813 -6.584 1.00 97.88 85 GLY A O 1
ATOM 607 N N . GLN A 1 86 ? -6.939 -1.790 -6.392 1.00 98.19 86 GLN A N 1
ATOM 608 C CA . GLN A 1 86 ? -6.971 -1.338 -7.786 1.00 98.19 86 GLN A CA 1
ATOM 609 C C . GLN A 1 86 ? -5.871 -0.314 -8.085 1.00 98.19 86 GLN A C 1
ATOM 611 O O . GLN A 1 86 ? -5.236 -0.383 -9.136 1.00 98.19 86 GLN A O 1
ATOM 616 N N . ALA A 1 87 ? -5.585 0.602 -7.156 1.00 97.44 87 ALA A N 1
ATOM 617 C CA . ALA A 1 87 ? -4.497 1.560 -7.318 1.00 97.44 87 ALA A CA 1
ATOM 618 C C . ALA A 1 87 ? -3.128 0.872 -7.398 1.00 97.44 87 ALA A C 1
ATOM 620 O O . ALA A 1 87 ? -2.298 1.247 -8.227 1.00 97.44 87 ALA A O 1
ATOM 621 N N . LYS A 1 88 ? -2.898 -0.167 -6.586 1.00 96.00 88 LYS A N 1
ATOM 622 C CA . LYS A 1 88 ? -1.682 -0.983 -6.654 1.00 96.00 88 LYS A CA 1
ATOM 623 C C . LYS A 1 88 ? -1.530 -1.647 -8.021 1.00 96.00 88 LYS A C 1
ATOM 625 O O . LYS A 1 88 ? -0.468 -1.534 -8.632 1.00 96.00 88 LYS A O 1
ATOM 630 N N . GLN A 1 89 ? -2.588 -2.285 -8.522 1.00 95.75 89 GLN A N 1
ATOM 631 C CA . GLN A 1 89 ? -2.586 -2.898 -9.854 1.00 95.75 89 GLN A CA 1
ATOM 632 C C . GLN A 1 89 ? -2.331 -1.866 -10.958 1.00 95.75 89 GLN A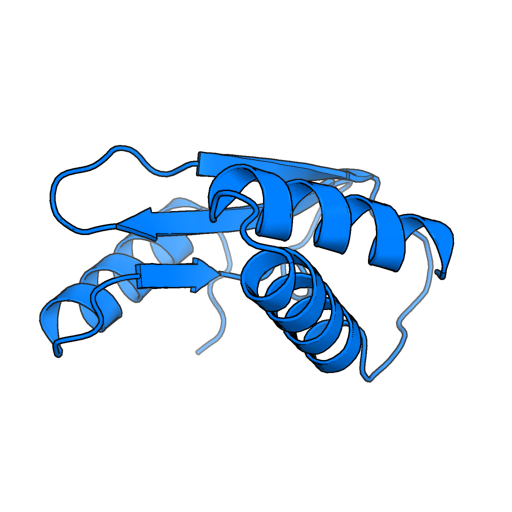 C 1
ATOM 634 O O . GLN A 1 89 ? -1.530 -2.109 -11.857 1.00 95.75 89 GLN A O 1
ATOM 639 N N . PHE A 1 90 ? -2.956 -0.692 -10.864 1.00 95.06 90 PHE A N 1
ATOM 640 C CA . PHE A 1 90 ? -2.779 0.394 -11.823 1.00 95.06 90 PHE A CA 1
ATOM 641 C C . PHE A 1 90 ? -1.341 0.922 -11.862 1.00 95.06 90 PHE A C 1
ATOM 643 O O . PHE A 1 90 ? -0.783 1.104 -12.942 1.00 95.06 90 PHE A O 1
ATOM 650 N N . VAL A 1 91 ? -0.726 1.152 -10.696 1.00 92.38 91 VAL A N 1
ATOM 651 C CA . VAL A 1 91 ? 0.681 1.574 -10.613 1.00 92.38 91 VAL A CA 1
ATOM 652 C C . VAL A 1 91 ? 1.594 0.483 -11.157 1.00 92.38 91 VAL A C 1
ATOM 654 O O . VAL A 1 91 ? 2.490 0.792 -11.933 1.00 92.38 91 VAL A O 1
ATOM 657 N N . PHE A 1 92 ? 1.355 -0.781 -10.796 1.00 91.94 92 PHE A N 1
ATOM 658 C CA . PHE A 1 92 ? 2.141 -1.911 -11.290 1.00 91.94 92 PHE A CA 1
ATOM 659 C 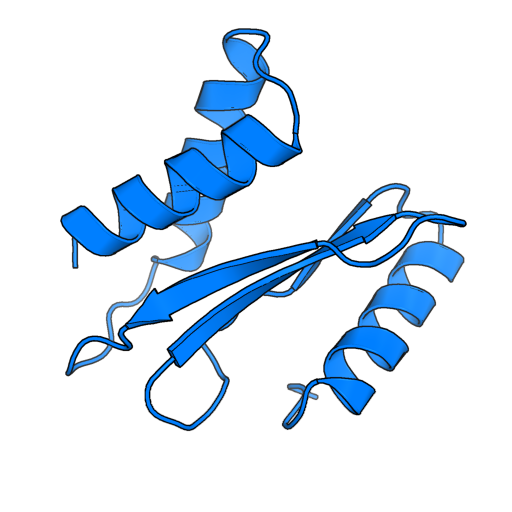C . PHE A 1 92 ? 2.078 -2.040 -12.818 1.00 91.94 92 PHE A C 1
ATOM 661 O O . PHE A 1 92 ? 3.107 -2.244 -13.439 1.00 91.94 92 PHE A O 1
ATOM 668 N N . ALA A 1 93 ? 0.908 -1.849 -13.431 1.00 91.31 93 ALA A N 1
ATOM 669 C CA . ALA A 1 93 ? 0.745 -1.905 -14.886 1.00 91.31 93 ALA A CA 1
ATOM 670 C C . ALA A 1 93 ? 1.359 -0.707 -15.641 1.00 91.31 93 ALA A C 1
ATOM 672 O O . ALA A 1 93 ? 1.454 -0.740 -16.867 1.00 91.31 93 ALA A O 1
ATOM 673 N N . LYS A 1 94 ? 1.720 0.375 -14.937 1.00 86.19 94 LYS A N 1
ATOM 674 C CA . LYS A 1 94 ? 2.351 1.577 -15.511 1.00 86.19 94 LYS A CA 1
ATOM 675 C C . LYS A 1 94 ? 3.871 1.616 -15.350 1.00 86.19 94 LYS A C 1
ATOM 677 O O . LYS A 1 94 ? 4.493 2.536 -15.885 1.00 86.19 94 LYS A O 1
ATOM 682 N N . LEU A 1 95 ? 4.430 0.686 -14.583 1.00 81.62 95 LEU A N 1
ATOM 683 C CA . LEU A 1 95 ? 5.860 0.532 -14.332 1.00 81.62 95 LEU A CA 1
ATOM 684 C C . LEU A 1 95 ? 6.443 -0.553 -15.232 1.00 81.62 95 LEU A C 1
ATOM 686 O O . LEU A 1 95 ? 7.616 -0.372 -15.620 1.00 81.62 95 LEU A O 1
#

Radius of gyration: 13.11 Å; chains: 1; bounding box: 32×20×33 Å

pLDDT: mean 91.83, std 7.02, range [70.81, 98.5]

Secondary structure (DSSP, 8-state):
----SHHHHHHHHHHHHHTT-SEEEE-GGG--SSEEEEEEEETTEEEEEEEEEPPSS--TTHHHHHHHHHHHHHHTT--HHHHHHHHHHHHHHH-

Sequence (95 aa):
RPAVDDCEILRQGQGLLATGSQIVLAKGGHATGPRSTEILLRSGQEPISFDAPRLAGSMRGTGCLLACAIAAHLANGRSLEHAVGQAKQFVFAKL